Protein AF-A0A7C9BIM6-F1 (afdb_monomer)

Foldseek 3Di:
DPKQKDWQDDPDPFKTKIKIFPDWDADPVVRKIWTWIKIAIWGWDWDKAFDADPVRDTDPDIDIDIGDIDTDPPPHNVSIDTDGDILPQPFWAALVRDTDDPPPPRTDGSSVSLVVVVVDDVSVSVVVVVVVCSVVCVVPPPVVD

Solvent-accessible surface area (backbone atoms only — not comparable to full-atom values): 8665 Å² total; per-residue (Å²): 123,82,63,49,75,45,78,50,91,64,91,49,92,45,48,47,41,33,42,35,35,63,47,73,48,73,41,78,91,76,66,33,51,43,44,47,34,31,39,40,33,28,31,37,54,76,45,80,44,72,38,65,40,99,86,71,44,81,40,97,50,68,50,71,50,68,54,69,82,40,70,39,44,90,82,30,89,81,14,52,48,80,42,93,45,67,59,81,44,88,49,36,16,43,97,88,60,49,81,52,66,93,85,51,84,87,45,36,41,42,51,57,52,58,54,72,49,63,90,51,60,68,67,59,53,49,48,52,54,54,52,48,40,61,75,65,50,76,64,77,61,73,84,79,99

Sequence (145 aa):
MQPIRIDIPGENPLRKDVFVCTEFSVSLATRKIVAAMHVEQFHRTATPIQEVLEDGTPGPNGWTEYGAWEPYRRYHPSGQYPVHVTSDTSKLVDATFALVEPGTEGAVPEVLAIWGMLGAPIEQLLRLLMGRMIQRGNLEDLSQL

Radius of gyration: 20.97 Å; Cα contacts (8 Å, |Δi|>4): 227; chains: 1; bounding box: 48×32×68 Å

Mean predicted aligned error: 10.89 Å

Structure (mmCIF, N/CA/C/O backbone):
data_AF-A0A7C9BIM6-F1
#
_entry.id   AF-A0A7C9BIM6-F1
#
loop_
_atom_site.group_PDB
_atom_site.id
_atom_site.type_symbol
_atom_site.label_atom_id
_atom_site.label_alt_id
_atom_site.label_comp_id
_atom_site.label_asym_id
_atom_site.label_entity_id
_atom_site.label_seq_id
_atom_site.pdbx_PDB_ins_code
_atom_site.Cartn_x
_atom_site.Cartn_y
_atom_site.Cartn_z
_atom_site.occupancy
_atom_site.B_iso_or_equiv
_atom_site.auth_seq_id
_atom_site.auth_comp_id
_atom_site.auth_asym_id
_atom_site.auth_atom_id
_atom_site.pdbx_PDB_model_num
ATOM 1 N N . MET A 1 1 ? -17.073 -1.565 -6.044 1.00 60.72 1 MET A N 1
ATOM 2 C CA . MET A 1 1 ? -16.152 -0.454 -5.714 1.00 60.72 1 MET A CA 1
ATOM 3 C C . MET A 1 1 ? -14.921 -0.609 -6.595 1.00 60.72 1 MET A C 1
ATOM 5 O O . MET A 1 1 ? -14.554 -1.749 -6.850 1.00 60.72 1 MET A O 1
ATOM 9 N N . GLN A 1 2 ? -14.333 0.467 -7.126 1.00 76.12 2 GLN A N 1
ATOM 10 C CA . GLN A 1 2 ? -13.045 0.331 -7.821 1.00 76.12 2 GLN A CA 1
ATOM 11 C C . GLN A 1 2 ? -11.943 0.021 -6.792 1.00 76.12 2 GLN A C 1
ATOM 13 O O . GLN A 1 2 ? -11.992 0.588 -5.698 1.00 76.12 2 GLN A O 1
ATOM 18 N N . PRO A 1 3 ? -10.976 -0.864 -7.099 1.00 83.19 3 PRO A N 1
ATOM 19 C CA . PRO A 1 3 ? -9.878 -1.150 -6.184 1.00 83.19 3 PRO A CA 1
ATOM 20 C C . PRO A 1 3 ? -9.053 0.103 -5.881 1.00 83.19 3 PRO A C 1
ATOM 22 O O . PRO A 1 3 ? -8.705 0.860 -6.789 1.00 83.19 3 PRO A O 1
ATOM 25 N N . ILE A 1 4 ? -8.693 0.293 -4.613 1.00 85.06 4 ILE A N 1
ATOM 26 C CA . ILE A 1 4 ? -7.791 1.368 -4.189 1.00 85.06 4 ILE A CA 1
ATOM 27 C C . ILE A 1 4 ? -6.363 0.875 -4.363 1.00 85.06 4 ILE A C 1
ATOM 29 O O . ILE A 1 4 ? -6.025 -0.227 -3.938 1.00 85.06 4 ILE A O 1
ATOM 33 N N . ARG A 1 5 ? -5.522 1.690 -4.999 1.00 88.88 5 ARG A N 1
ATOM 34 C CA . ARG A 1 5 ? -4.154 1.323 -5.373 1.00 88.88 5 ARG A CA 1
ATOM 35 C C . ARG A 1 5 ? -3.176 2.387 -4.893 1.00 88.88 5 ARG A C 1
ATOM 37 O O . ARG A 1 5 ? -3.457 3.581 -5.048 1.00 88.88 5 ARG A O 1
ATOM 44 N N . ILE A 1 6 ? -2.057 1.954 -4.317 1.00 84.56 6 ILE A N 1
ATOM 45 C CA . ILE A 1 6 ? -0.947 2.817 -3.893 1.00 84.56 6 ILE A CA 1
ATOM 46 C C . ILE A 1 6 ? 0.367 2.191 -4.338 1.00 84.56 6 ILE A C 1
ATOM 48 O O . ILE A 1 6 ? 0.637 1.029 -4.044 1.00 84.56 6 ILE A O 1
ATOM 52 N N . ASP A 1 7 ? 1.180 2.980 -5.031 1.00 85.25 7 ASP A N 1
ATOM 53 C CA . ASP A 1 7 ? 2.536 2.584 -5.391 1.00 85.25 7 ASP A CA 1
ATOM 54 C C . ASP A 1 7 ? 3.408 2.537 -4.132 1.00 85.25 7 ASP A C 1
ATOM 56 O O . ASP A 1 7 ? 3.443 3.490 -3.350 1.00 85.25 7 ASP A O 1
ATOM 60 N N . ILE A 1 8 ? 4.111 1.425 -3.939 1.00 81.75 8 ILE A N 1
ATOM 61 C CA . ILE A 1 8 ? 5.095 1.284 -2.873 1.00 81.75 8 ILE A CA 1
ATOM 62 C C . ILE A 1 8 ? 6.405 1.875 -3.413 1.00 81.75 8 ILE A C 1
ATOM 64 O O . ILE A 1 8 ? 6.915 1.384 -4.425 1.00 81.75 8 ILE A O 1
ATOM 68 N N . PRO A 1 9 ? 6.943 2.943 -2.797 1.00 72.88 9 PRO A N 1
ATOM 69 C CA . PRO A 1 9 ? 8.197 3.531 -3.235 1.00 72.88 9 PRO A CA 1
ATOM 70 C C . PRO A 1 9 ? 9.315 2.495 -3.093 1.00 72.88 9 PRO A C 1
ATOM 72 O O . PRO A 1 9 ? 9.518 1.929 -2.021 1.00 72.88 9 PRO A O 1
ATOM 75 N N . GLY A 1 10 ? 10.020 2.241 -4.191 1.00 72.44 10 GLY A N 1
ATOM 76 C CA . GLY A 1 10 ? 11.171 1.349 -4.247 1.00 72.44 10 GLY A CA 1
ATOM 77 C C . GLY A 1 10 ? 12.354 2.046 -4.909 1.00 72.44 10 GLY A C 1
ATOM 78 O O . GLY A 1 10 ? 12.175 2.914 -5.761 1.00 72.44 10 GLY A O 1
ATOM 79 N N . GLU A 1 11 ? 13.566 1.660 -4.520 1.00 75.62 11 GLU A N 1
ATOM 80 C CA . GLU A 1 11 ? 14.805 2.248 -5.052 1.00 75.62 11 GLU A CA 1
ATOM 81 C C . GLU A 1 11 ? 15.175 1.698 -6.437 1.00 75.62 11 GLU A C 1
ATOM 83 O O . GLU A 1 11 ? 15.919 2.326 -7.187 1.00 75.62 11 GLU A O 1
ATOM 88 N N . ASN A 1 12 ? 14.655 0.520 -6.798 1.00 83.62 12 ASN A N 1
ATOM 89 C CA . ASN A 1 12 ? 14.983 -0.139 -8.054 1.00 83.62 12 ASN A CA 1
ATOM 90 C C . ASN A 1 12 ? 14.068 0.356 -9.192 1.00 83.62 12 ASN A C 1
ATOM 92 O O . ASN A 1 12 ? 12.890 0.000 -9.211 1.00 83.62 12 ASN A O 1
ATOM 96 N N . PRO A 1 13 ? 14.588 1.074 -10.207 1.00 84.50 13 PRO A N 1
ATOM 97 C CA . PRO A 1 13 ? 13.777 1.590 -11.310 1.00 84.50 13 PRO A CA 1
ATOM 98 C C . PRO A 1 13 ? 13.218 0.495 -12.232 1.00 84.50 13 PRO A C 1
ATOM 100 O O . PRO A 1 13 ? 12.403 0.802 -13.104 1.00 84.50 13 PRO A O 1
ATOM 103 N N . LEU A 1 14 ? 13.648 -0.760 -12.078 1.00 88.31 14 LEU A N 1
ATOM 104 C CA . LEU A 1 14 ? 13.187 -1.923 -12.843 1.00 88.31 14 LEU A CA 1
ATOM 105 C C . LEU A 1 14 ? 12.105 -2.726 -12.126 1.00 88.31 14 LEU A C 1
ATOM 107 O O . LEU A 1 14 ? 11.563 -3.652 -12.726 1.00 88.31 14 LEU A O 1
ATOM 111 N N . ARG A 1 15 ? 11.800 -2.403 -10.866 1.00 86.88 15 ARG A N 1
ATOM 112 C CA . ARG A 1 15 ? 10.799 -3.100 -10.059 1.00 86.88 15 ARG A CA 1
ATOM 113 C C . ARG A 1 15 ? 9.793 -2.104 -9.509 1.00 86.88 15 ARG A C 1
ATOM 115 O O . ARG A 1 15 ? 10.153 -1.016 -9.076 1.00 86.88 15 ARG A O 1
ATOM 122 N N . LYS A 1 16 ? 8.527 -2.494 -9.512 1.00 87.94 16 LYS A N 1
ATOM 123 C CA . LYS A 1 16 ? 7.441 -1.710 -8.939 1.00 87.94 16 LYS A CA 1
ATOM 124 C C . LYS A 1 16 ? 6.507 -2.641 -8.193 1.00 87.94 16 LYS A C 1
ATOM 126 O O . LYS A 1 16 ? 5.984 -3.579 -8.783 1.00 87.94 16 LYS A O 1
ATOM 131 N N . ASP A 1 17 ? 6.248 -2.326 -6.934 1.00 86.81 17 ASP A N 1
ATOM 132 C CA . ASP A 1 17 ? 5.274 -3.041 -6.123 1.00 86.81 17 ASP A CA 1
ATOM 133 C C . ASP A 1 17 ? 4.078 -2.102 -5.878 1.00 86.81 17 ASP A C 1
ATOM 135 O O . ASP A 1 17 ? 4.242 -0.908 -5.617 1.00 86.81 17 ASP A O 1
ATOM 139 N N . VAL A 1 18 ? 2.857 -2.614 -6.025 1.00 87.06 18 VAL A N 1
ATOM 140 C CA . VAL A 1 18 ? 1.613 -1.847 -5.879 1.00 87.06 18 VAL A CA 1
ATOM 141 C C . VAL A 1 18 ? 0.750 -2.509 -4.826 1.00 87.06 18 VAL A C 1
ATOM 143 O O . VAL A 1 18 ? 0.363 -3.664 -4.977 1.00 87.06 18 VAL A O 1
ATOM 146 N N . PHE A 1 19 ? 0.403 -1.764 -3.782 1.00 85.31 19 PHE A N 1
ATOM 147 C CA . PHE A 1 19 ? -0.523 -2.224 -2.761 1.00 85.31 19 PHE A CA 1
ATOM 148 C C . PHE A 1 19 ? -1.960 -1.988 -3.216 1.00 85.31 19 PHE A C 1
ATOM 150 O O . PHE A 1 19 ? -2.311 -0.875 -3.620 1.00 85.31 19 PHE A O 1
ATOM 157 N N . VAL A 1 20 ? -2.791 -3.028 -3.167 1.00 85.69 20 VAL A N 1
ATOM 158 C CA . VAL A 1 20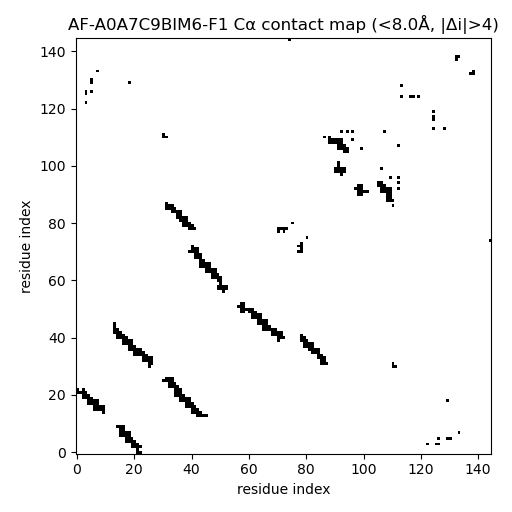 ? -4.150 -3.018 -3.709 1.00 85.69 20 VAL A CA 1
ATOM 159 C C . VAL A 1 20 ? -5.142 -3.444 -2.635 1.00 85.69 20 VAL A C 1
ATOM 161 O O . VAL A 1 20 ? -4.995 -4.504 -2.037 1.00 85.69 20 VAL A O 1
ATOM 164 N N . CYS A 1 21 ? -6.171 -2.624 -2.424 1.00 84.50 21 CYS A N 1
ATOM 165 C CA . CYS A 1 21 ? -7.348 -2.939 -1.619 1.00 84.50 21 CYS A CA 1
ATOM 166 C C . CYS A 1 21 ? -8.530 -3.172 -2.560 1.00 84.50 21 CYS A C 1
ATOM 168 O O . CYS A 1 21 ? -8.965 -2.241 -3.245 1.00 84.50 21 CYS A O 1
ATOM 170 N N . THR A 1 22 ? -9.068 -4.386 -2.601 1.00 84.62 22 THR A N 1
ATOM 171 C CA . THR A 1 22 ? -10.243 -4.704 -3.433 1.00 84.62 22 THR A CA 1
ATOM 172 C C . THR A 1 22 ? -11.543 -4.476 -2.676 1.00 84.62 22 THR A C 1
ATOM 174 O O . THR A 1 22 ? -12.501 -3.935 -3.230 1.00 84.62 22 THR A O 1
ATOM 177 N N . GLU A 1 23 ? -11.555 -4.830 -1.393 1.00 81.75 23 GLU A N 1
ATOM 178 C CA . GLU A 1 23 ? -12.723 -4.771 -0.519 1.00 81.75 23 GLU A CA 1
ATOM 179 C C . GLU A 1 23 ? -12.311 -4.420 0.911 1.00 81.75 23 GLU A C 1
ATOM 181 O O . GLU A 1 23 ? -11.153 -4.570 1.299 1.00 81.75 23 GLU A O 1
ATOM 186 N N . PHE A 1 24 ? -13.263 -3.963 1.719 1.00 79.06 24 PHE A N 1
ATOM 187 C CA . PHE A 1 24 ? -13.066 -3.810 3.155 1.00 79.0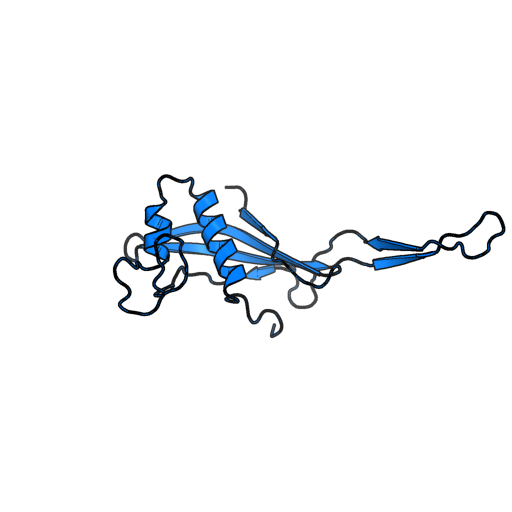6 24 PHE A CA 1
ATOM 188 C C . PHE A 1 24 ? -14.374 -4.069 3.899 1.00 79.06 24 PHE A C 1
ATOM 190 O O . PHE A 1 24 ? -15.468 -3.879 3.369 1.00 79.06 24 PHE A O 1
ATOM 197 N N . SER A 1 25 ? -14.251 -4.465 5.158 1.00 76.31 25 SER A N 1
ATOM 198 C CA . SER A 1 25 ? -15.356 -4.550 6.103 1.00 76.31 25 SER A CA 1
ATOM 199 C C . SER A 1 25 ? -14.992 -3.848 7.404 1.00 76.31 25 SER A C 1
ATOM 201 O O . SER A 1 25 ? -13.820 -3.646 7.731 1.00 76.31 25 SER A O 1
ATOM 203 N N . VAL A 1 26 ? -16.019 -3.447 8.147 1.00 72.81 26 VAL A N 1
ATOM 204 C CA . VAL A 1 26 ? -15.868 -2.841 9.467 1.00 72.81 26 VAL A CA 1
ATOM 205 C C . VAL A 1 26 ? -16.428 -3.800 10.500 1.00 72.81 26 VAL A C 1
ATOM 207 O O . VAL A 1 26 ? -17.622 -4.094 10.510 1.00 72.81 26 VAL A O 1
ATOM 210 N N . SER A 1 27 ? -15.578 -4.238 11.421 1.00 73.75 27 SER A N 1
ATOM 211 C CA . SER A 1 27 ? -16.029 -4.919 12.628 1.00 73.75 27 SER A CA 1
ATOM 212 C C . SER A 1 27 ? -16.370 -3.870 13.680 1.00 73.75 27 SER A C 1
ATOM 214 O O . SER A 1 27 ? -15.474 -3.286 14.290 1.00 73.75 27 SER A O 1
ATOM 216 N N . LEU A 1 28 ? -17.664 -3.630 13.909 1.00 68.38 28 LEU A N 1
ATOM 217 C CA . LEU A 1 28 ? -18.132 -2.709 14.956 1.00 68.38 28 LEU A CA 1
ATOM 218 C C . LEU A 1 28 ? -17.819 -3.228 16.366 1.00 68.38 28 LEU A C 1
ATOM 220 O O . LEU A 1 28 ? -17.553 -2.434 17.264 1.00 68.38 28 LEU A O 1
ATOM 224 N N . ALA A 1 29 ? -17.788 -4.552 16.544 1.00 75.38 29 ALA A N 1
ATOM 225 C CA . ALA A 1 29 ? -17.452 -5.188 17.815 1.00 75.38 29 ALA A CA 1
ATOM 226 C C . ALA A 1 29 ? -16.005 -4.896 18.235 1.00 75.38 29 ALA A C 1
ATOM 228 O O . ALA A 1 29 ? -15.741 -4.586 19.393 1.00 75.38 29 ALA A O 1
ATOM 229 N N . THR A 1 30 ? -15.067 -4.950 17.285 1.00 70.19 30 THR A N 1
ATOM 230 C CA . THR A 1 30 ? -13.645 -4.693 17.557 1.00 70.19 30 THR A CA 1
ATOM 231 C C . THR A 1 30 ? -13.208 -3.283 17.169 1.00 70.19 30 THR A C 1
ATOM 233 O O . THR A 1 30 ? -12.052 -2.938 17.385 1.00 70.19 30 THR A O 1
ATOM 236 N N . ARG A 1 31 ? -14.100 -2.479 16.571 1.00 67.19 31 ARG A N 1
ATOM 237 C CA . ARG A 1 31 ? -13.804 -1.175 15.948 1.00 67.19 31 ARG A CA 1
ATOM 238 C C . ARG A 1 31 ? -12.626 -1.244 14.968 1.00 67.19 31 ARG A C 1
ATOM 240 O O . ARG A 1 31 ? -11.798 -0.342 14.928 1.00 67.19 31 ARG A O 1
ATOM 247 N N . LYS A 1 32 ? -12.531 -2.341 14.208 1.00 69.12 32 LYS A N 1
ATOM 248 C CA . LYS A 1 32 ? -11.425 -2.604 13.270 1.00 69.12 32 LYS A CA 1
ATOM 249 C C . LYS A 1 32 ? -11.900 -2.524 11.831 1.00 69.12 32 LYS A C 1
ATOM 251 O O . LYS A 1 32 ? -13.027 -2.916 11.525 1.00 69.12 32 LYS A O 1
ATOM 256 N N . ILE A 1 33 ? -11.003 -2.081 10.959 1.00 71.88 33 ILE A N 1
ATOM 257 C CA . ILE A 1 33 ? -11.170 -2.214 9.513 1.00 71.88 33 ILE A CA 1
ATOM 258 C C . ILE A 1 33 ? -10.428 -3.471 9.091 1.00 71.88 33 ILE A C 1
ATOM 260 O O . ILE A 1 33 ? -9.261 -3.666 9.433 1.00 71.88 33 ILE A O 1
ATOM 264 N N . VAL A 1 34 ? -11.135 -4.327 8.370 1.00 74.69 34 VAL A N 1
ATOM 265 C CA . VAL A 1 34 ? -10.597 -5.545 7.780 1.00 74.69 34 VAL A CA 1
ATOM 266 C C . VAL A 1 34 ? -10.601 -5.328 6.277 1.00 74.69 34 VAL A C 1
ATOM 268 O O . VAL A 1 34 ? -11.658 -5.375 5.652 1.00 74.69 34 VAL A O 1
ATOM 271 N N . ALA A 1 35 ? -9.434 -5.022 5.717 1.00 75.88 35 ALA A N 1
ATOM 272 C CA . ALA A 1 35 ? -9.271 -4.780 4.290 1.00 75.88 35 ALA A CA 1
ATOM 273 C C . ALA A 1 35 ? -8.777 -6.054 3.591 1.00 75.88 35 ALA A C 1
ATOM 275 O O . ALA A 1 35 ? -7.853 -6.715 4.068 1.00 75.88 35 ALA A O 1
ATOM 276 N N . ALA A 1 36 ? -9.392 -6.397 2.460 1.00 81.62 36 ALA A N 1
ATOM 277 C CA . ALA A 1 36 ? -8.907 -7.429 1.558 1.00 81.62 36 ALA A CA 1
ATOM 278 C C . ALA A 1 36 ? -7.789 -6.824 0.705 1.00 81.62 36 ALA A C 1
ATOM 280 O O . ALA A 1 36 ? -8.044 -6.044 -0.219 1.00 81.62 36 ALA A O 1
ATOM 281 N N . MET A 1 37 ? -6.552 -7.152 1.076 1.00 80.88 37 MET A N 1
ATOM 282 C CA . MET A 1 37 ? -5.349 -6.558 0.510 1.00 80.88 37 MET A CA 1
ATOM 283 C C . MET A 1 37 ? -4.514 -7.599 -0.223 1.00 80.88 37 MET A C 1
ATOM 285 O O . MET A 1 37 ? -4.363 -8.736 0.229 1.00 80.88 37 MET A O 1
ATOM 289 N N . HIS A 1 38 ? -3.892 -7.176 -1.313 1.00 83.12 38 HIS A N 1
ATOM 290 C CA . HIS A 1 38 ? -2.821 -7.912 -1.970 1.00 83.12 38 HIS A CA 1
ATOM 291 C C . HIS A 1 38 ? -1.797 -6.930 -2.527 1.00 83.12 38 HIS A C 1
ATOM 293 O O . HIS A 1 38 ? -2.090 -5.752 -2.738 1.00 83.12 38 HIS A O 1
ATOM 299 N N . VAL A 1 39 ? -0.580 -7.401 -2.760 1.00 84.81 39 VAL A N 1
ATOM 300 C CA . VAL A 1 39 ? 0.416 -6.623 -3.502 1.00 84.81 39 VAL A CA 1
ATOM 301 C C . VAL A 1 39 ? 0.562 -7.223 -4.885 1.00 84.81 39 VAL A C 1
ATOM 303 O O . VAL A 1 39 ? 0.645 -8.439 -5.034 1.00 84.81 39 VAL A O 1
ATOM 306 N N . GLU A 1 40 ? 0.610 -6.356 -5.885 1.00 88.56 40 GLU A N 1
ATOM 307 C CA . GLU A 1 40 ? 0.985 -6.689 -7.252 1.00 88.56 40 GLU A CA 1
ATOM 308 C C . GLU A 1 40 ? 2.432 -6.278 -7.494 1.00 88.56 40 GLU A C 1
ATOM 310 O O . GLU A 1 40 ? 2.790 -5.119 -7.285 1.00 88.56 40 GLU A O 1
ATOM 315 N N . GLN A 1 41 ? 3.258 -7.216 -7.947 1.00 86.31 41 GLN A N 1
ATOM 316 C CA . GLN A 1 41 ? 4.646 -6.938 -8.304 1.00 86.31 41 GLN A CA 1
ATOM 317 C C . GLN A 1 41 ? 4.791 -6.839 -9.812 1.00 86.31 41 GLN A C 1
ATOM 319 O O . GLN A 1 41 ? 4.239 -7.646 -10.561 1.00 86.31 41 GLN A O 1
ATOM 324 N N . PHE A 1 42 ? 5.581 -5.872 -10.249 1.00 88.81 42 PHE A N 1
ATOM 325 C CA . PHE A 1 42 ? 5.866 -5.604 -11.645 1.00 88.81 42 PHE A CA 1
ATOM 326 C C . PHE A 1 42 ? 7.367 -5.470 -11.863 1.00 88.81 42 PHE A C 1
ATOM 328 O O . PHE A 1 42 ? 8.106 -4.992 -10.998 1.00 88.81 42 PHE A O 1
ATOM 335 N N . HIS A 1 43 ? 7.806 -5.853 -13.054 1.00 90.38 43 HIS A N 1
ATOM 336 C CA . HIS A 1 43 ? 9.141 -5.572 -13.550 1.00 90.38 43 HIS A CA 1
ATOM 337 C C . HIS A 1 43 ? 9.071 -4.925 -14.930 1.00 90.38 43 HIS A C 1
ATOM 339 O O . HIS A 1 43 ? 8.048 -4.994 -15.607 1.00 90.38 43 HIS A O 1
ATOM 345 N N . ARG A 1 44 ? 10.165 -4.299 -15.351 1.00 92.69 44 ARG A N 1
ATOM 346 C CA . ARG A 1 44 ? 10.341 -3.826 -16.725 1.00 92.69 44 ARG A CA 1
ATOM 347 C C . ARG A 1 44 ? 11.784 -3.995 -17.164 1.00 92.69 44 ARG A C 1
ATOM 349 O O . ARG A 1 44 ? 12.685 -4.106 -16.334 1.00 92.69 44 ARG A O 1
ATOM 356 N N . THR A 1 45 ? 12.001 -4.018 -18.469 1.00 93.38 45 THR A N 1
ATOM 357 C CA . THR A 1 45 ? 13.345 -4.041 -19.049 1.00 93.38 45 THR A CA 1
ATOM 358 C C . THR A 1 45 ? 13.961 -2.643 -19.054 1.00 93.38 45 THR A C 1
ATOM 360 O O . THR A 1 45 ? 13.252 -1.636 -19.015 1.00 93.38 45 THR A O 1
ATOM 363 N N . ALA A 1 46 ? 15.291 -2.594 -19.102 1.00 94.19 46 ALA A N 1
ATOM 364 C CA . ALA A 1 46 ? 16.060 -1.388 -19.369 1.00 94.19 46 ALA A CA 1
ATOM 365 C C . ALA A 1 46 ? 17.062 -1.683 -20.477 1.00 94.19 46 ALA A C 1
ATOM 367 O O . ALA A 1 46 ? 17.930 -2.543 -20.319 1.00 94.19 46 ALA A O 1
ATOM 368 N N . THR A 1 47 ? 16.931 -0.959 -21.580 1.00 93.19 47 THR A N 1
ATOM 369 C CA . THR A 1 47 ? 17.795 -1.085 -22.747 1.00 93.19 47 THR A CA 1
ATOM 370 C C . THR A 1 47 ? 18.632 0.186 -22.857 1.00 93.19 47 THR A C 1
ATOM 372 O O . THR A 1 47 ? 18.067 1.259 -23.077 1.00 93.19 47 THR A O 1
ATOM 375 N N . PRO A 1 48 ? 19.961 0.112 -22.674 1.00 91.62 48 PRO A N 1
ATOM 376 C CA . PRO A 1 48 ? 20.826 1.251 -22.930 1.00 91.62 48 PRO A CA 1
ATOM 377 C C . PRO A 1 48 ? 20.901 1.494 -24.439 1.00 91.62 48 PRO A C 1
ATOM 379 O O . PRO A 1 48 ? 21.216 0.585 -25.208 1.00 91.62 48 PRO A O 1
ATOM 382 N N . ILE A 1 49 ? 20.609 2.720 -24.854 1.00 91.94 49 ILE A N 1
ATOM 383 C CA . ILE A 1 49 ? 20.689 3.168 -26.240 1.00 91.94 49 ILE A CA 1
ATOM 384 C C . ILE A 1 49 ? 21.806 4.196 -26.330 1.00 91.94 49 ILE A C 1
ATOM 386 O O . ILE A 1 49 ? 21.810 5.195 -25.607 1.00 91.94 49 ILE A O 1
ATOM 390 N N . GLN A 1 50 ? 22.755 3.927 -27.223 1.00 92.38 50 GLN A N 1
ATOM 391 C CA . GLN A 1 50 ? 23.810 4.863 -27.575 1.00 92.38 50 GLN A CA 1
ATOM 392 C C . GLN A 1 50 ? 23.356 5.673 -28.788 1.00 92.38 50 GLN A C 1
ATOM 394 O O . GLN A 1 50 ? 22.902 5.094 -29.777 1.00 92.38 50 GLN A O 1
ATOM 399 N N . GLU A 1 51 ? 23.491 6.996 -28.721 1.00 90.50 51 GLU A N 1
ATOM 400 C CA . GLU A 1 51 ? 23.340 7.844 -29.899 1.00 90.50 51 GLU A CA 1
ATOM 401 C C . GLU A 1 51 ? 24.343 7.402 -30.970 1.00 90.50 51 GLU A C 1
ATOM 403 O O . GLU A 1 51 ? 25.502 7.111 -30.670 1.00 90.50 51 GLU A O 1
ATOM 408 N N . VAL A 1 52 ? 23.905 7.357 -32.223 1.00 89.88 52 VAL A N 1
ATOM 409 C CA . VAL A 1 52 ? 24.777 7.093 -33.367 1.00 89.88 52 VAL A CA 1
ATOM 410 C C . VAL A 1 52 ? 24.726 8.327 -34.256 1.00 89.88 52 VAL A C 1
ATOM 412 O O . VAL A 1 52 ? 23.641 8.756 -34.650 1.00 89.88 52 VAL A O 1
ATOM 415 N N . LEU A 1 53 ? 25.889 8.921 -34.520 1.00 87.81 53 LEU A N 1
ATOM 416 C CA . LEU A 1 53 ? 26.028 10.084 -35.396 1.00 87.81 53 LEU A CA 1
ATOM 417 C C . LEU A 1 53 ? 25.797 9.682 -36.864 1.00 87.81 53 LEU A C 1
ATOM 419 O O . LEU A 1 53 ? 25.805 8.499 -37.207 1.00 87.81 53 LEU A O 1
ATOM 423 N N . GLU A 1 54 ? 25.615 10.661 -37.755 1.00 88.62 54 GLU A N 1
ATOM 424 C CA . GLU A 1 54 ? 25.372 10.412 -39.191 1.00 88.62 54 GLU A CA 1
ATOM 425 C C . GLU A 1 54 ? 26.486 9.595 -39.873 1.00 88.62 54 GLU A C 1
ATOM 427 O O . GLU A 1 54 ? 26.241 8.926 -40.876 1.00 88.62 54 GLU A O 1
ATOM 432 N N . ASP A 1 55 ? 27.699 9.615 -39.318 1.00 89.31 55 ASP A N 1
ATOM 433 C CA . ASP A 1 55 ? 28.860 8.861 -39.797 1.00 89.31 55 ASP A CA 1
ATOM 434 C C . ASP A 1 55 ? 28.952 7.426 -39.234 1.00 89.31 55 ASP A C 1
ATOM 436 O O . ASP A 1 55 ? 29.900 6.698 -39.536 1.00 89.31 55 ASP A O 1
ATOM 440 N N . GLY A 1 56 ? 27.972 7.000 -38.431 1.00 85.31 56 GLY A N 1
ATOM 441 C CA . GLY A 1 56 ? 27.928 5.679 -37.806 1.00 85.31 56 GLY A CA 1
ATOM 442 C C . GLY A 1 56 ? 28.778 5.546 -36.539 1.00 85.31 56 GLY A C 1
ATOM 443 O O . GLY A 1 56 ? 28.865 4.447 -35.986 1.00 85.31 56 GLY A O 1
ATOM 444 N N . THR A 1 57 ? 29.405 6.624 -36.060 1.00 89.62 57 THR A N 1
ATOM 445 C CA . THR A 1 57 ? 30.186 6.600 -34.817 1.00 89.62 57 THR A CA 1
ATOM 446 C C . THR A 1 57 ? 29.303 6.817 -33.579 1.00 89.62 57 THR A C 1
ATOM 448 O O . THR A 1 57 ? 28.236 7.432 -33.675 1.00 89.62 57 THR A O 1
ATOM 451 N N . PRO A 1 58 ? 29.707 6.310 -32.395 1.00 86.62 58 PRO A N 1
ATOM 452 C CA . PRO A 1 58 ? 28.993 6.580 -31.151 1.00 86.62 58 PRO A CA 1
ATOM 453 C C . PRO A 1 58 ? 28.994 8.078 -30.820 1.00 86.62 58 PRO A C 1
ATOM 455 O O . PRO A 1 58 ? 30.051 8.682 -30.632 1.00 86.62 58 PRO A O 1
ATOM 458 N N . GLY A 1 59 ? 27.802 8.664 -30.723 1.00 87.00 59 GLY A N 1
ATOM 459 C CA . GLY A 1 59 ? 27.591 10.032 -30.263 1.00 87.00 59 GLY A CA 1
ATOM 460 C C . GLY A 1 59 ? 27.849 10.180 -28.761 1.00 87.00 59 GLY A C 1
ATOM 461 O O . GLY A 1 59 ? 27.938 9.185 -28.039 1.00 87.00 59 GLY A O 1
ATOM 462 N N . PRO A 1 60 ? 27.982 11.416 -28.258 1.00 87.25 60 PRO A N 1
ATOM 463 C CA . PRO A 1 60 ? 28.291 11.671 -26.853 1.00 87.25 60 PRO A CA 1
ATOM 464 C C . PRO A 1 60 ? 27.114 11.385 -25.911 1.00 87.25 60 PRO A C 1
ATOM 466 O O . PRO A 1 60 ? 27.327 11.263 -24.705 1.00 87.25 60 PRO A O 1
ATOM 469 N N . ASN A 1 61 ? 25.886 11.283 -26.431 1.00 89.56 61 ASN A N 1
ATOM 470 C CA . ASN A 1 61 ? 24.703 11.062 -25.613 1.00 89.56 61 ASN A CA 1
ATOM 471 C C . ASN A 1 61 ? 24.293 9.585 -25.596 1.00 89.56 61 ASN A C 1
ATOM 473 O O . ASN A 1 61 ? 24.417 8.853 -26.576 1.00 89.56 61 ASN A O 1
ATOM 477 N N . GLY A 1 62 ? 23.744 9.156 -24.467 1.00 86.62 62 GLY A N 1
ATOM 478 C CA . GLY A 1 62 ? 23.080 7.869 -24.326 1.00 86.62 62 GLY A CA 1
ATOM 479 C C . GLY A 1 62 ? 21.903 8.005 -23.375 1.00 86.62 62 GLY A C 1
ATOM 480 O O . GLY A 1 62 ? 21.890 8.878 -22.504 1.00 86.62 62 GLY A O 1
ATOM 481 N N . TRP A 1 63 ? 20.897 7.159 -23.547 1.00 91.56 63 TRP A N 1
ATOM 482 C CA . TRP A 1 63 ? 19.747 7.104 -22.652 1.00 91.56 63 TRP A CA 1
ATOM 483 C C . TRP A 1 63 ? 19.324 5.662 -22.413 1.00 91.56 63 TRP A C 1
ATOM 485 O O . TRP A 1 63 ? 19.621 4.762 -23.194 1.00 91.56 63 TRP A O 1
ATOM 495 N N . THR A 1 64 ? 18.615 5.439 -21.313 1.00 93.06 64 THR A N 1
ATOM 496 C CA . THR A 1 64 ? 18.010 4.141 -21.020 1.00 93.06 64 THR A CA 1
ATOM 497 C C . THR A 1 64 ? 16.550 4.185 -21.425 1.00 93.06 64 THR A C 1
ATOM 499 O O . THR A 1 64 ? 15.769 4.949 -20.855 1.00 93.06 64 THR A O 1
ATOM 502 N N . GLU A 1 65 ? 16.169 3.352 -22.385 1.00 93.31 65 GLU A N 1
ATOM 503 C CA . GLU A 1 65 ? 14.766 3.110 -22.688 1.00 93.31 65 GLU A CA 1
ATOM 504 C C . GLU A 1 65 ? 14.227 2.026 -21.752 1.00 93.31 65 GLU A C 1
ATOM 506 O O . GLU A 1 65 ? 14.806 0.945 -21.619 1.00 93.31 65 GLU A O 1
ATOM 511 N N . TYR A 1 66 ? 13.123 2.328 -21.072 1.00 92.81 66 TYR A N 1
ATOM 512 C CA . TYR A 1 66 ? 12.456 1.381 -20.189 1.00 92.81 66 TYR A CA 1
ATOM 513 C C . TYR A 1 66 ? 11.261 0.754 -20.901 1.00 92.81 66 TYR A C 1
ATOM 515 O O . TYR A 1 66 ? 10.404 1.472 -21.416 1.00 92.81 66 TYR A O 1
ATOM 523 N N . GLY A 1 67 ? 11.180 -0.576 -20.877 1.00 91.56 67 GLY A N 1
ATOM 524 C CA . GLY A 1 67 ? 10.045 -1.313 -21.428 1.00 91.56 67 GLY A CA 1
ATOM 525 C C . GLY A 1 67 ? 8.749 -1.124 -20.630 1.00 91.56 67 GLY A C 1
ATOM 526 O O . GLY A 1 67 ? 8.704 -0.442 -19.599 1.00 91.56 67 GLY A O 1
ATOM 527 N N . ALA A 1 68 ? 7.680 -1.769 -21.100 1.00 93.62 68 ALA A N 1
ATOM 528 C CA . ALA A 1 68 ? 6.404 -1.806 -20.392 1.00 93.62 68 ALA A CA 1
ATOM 529 C C . ALA A 1 68 ? 6.528 -2.527 -19.036 1.00 93.62 68 ALA A C 1
ATOM 531 O O . ALA A 1 68 ? 7.380 -3.397 -18.851 1.00 93.62 68 ALA A O 1
ATOM 532 N N . TRP A 1 69 ? 5.659 -2.166 -18.089 1.00 91.25 69 TRP A N 1
ATOM 533 C CA . TRP A 1 69 ? 5.533 -2.895 -16.829 1.00 91.25 69 TRP A CA 1
ATOM 534 C C . TRP A 1 69 ? 4.808 -4.220 -17.053 1.00 91.25 69 TRP A C 1
ATOM 536 O O . TRP A 1 69 ? 3.672 -4.244 -17.525 1.00 91.25 69 TRP A O 1
ATOM 546 N N . GLU A 1 70 ? 5.445 -5.309 -16.646 1.00 89.62 70 GLU A N 1
ATOM 547 C CA . GLU A 1 70 ? 4.927 -6.668 -16.749 1.00 89.62 70 GLU A CA 1
ATOM 548 C C . GLU A 1 70 ? 4.803 -7.295 -15.355 1.00 89.62 70 GLU A C 1
ATOM 550 O O . GLU A 1 70 ? 5.638 -7.019 -14.487 1.00 89.62 70 GLU A O 1
ATOM 555 N N . PRO A 1 71 ? 3.779 -8.133 -15.093 1.00 86.00 71 PRO A N 1
ATOM 556 C CA . PRO A 1 71 ? 3.646 -8.816 -13.811 1.00 86.00 71 PRO A CA 1
ATOM 557 C C . PRO A 1 71 ? 4.883 -9.658 -13.494 1.00 86.00 71 PRO A C 1
ATOM 559 O O . PRO A 1 71 ? 5.287 -10.520 -14.274 1.00 86.00 71 PRO A O 1
ATOM 562 N N . TYR A 1 72 ? 5.450 -9.460 -12.312 1.00 81.12 72 TYR A N 1
ATOM 563 C CA . TYR A 1 72 ? 6.618 -10.192 -11.853 1.00 81.12 72 TYR A CA 1
ATOM 564 C C . TYR A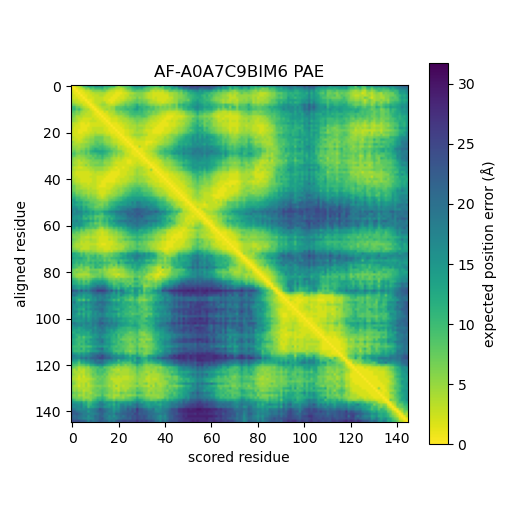 1 72 ? 6.194 -11.522 -11.225 1.00 81.12 72 TYR A C 1
ATOM 566 O O . TYR A 1 72 ? 5.829 -11.609 -10.056 1.00 81.12 72 TYR A O 1
ATOM 574 N N . ARG A 1 73 ? 6.218 -12.583 -12.037 1.00 77.31 73 ARG A N 1
ATOM 575 C CA . ARG A 1 73 ? 5.674 -13.910 -11.685 1.00 77.31 73 ARG A CA 1
ATOM 576 C C . ARG A 1 73 ? 6.686 -14.874 -11.063 1.00 77.31 73 ARG A C 1
ATOM 578 O O . ARG A 1 73 ? 6.390 -16.056 -10.926 1.00 77.31 73 ARG A O 1
ATOM 585 N N . ARG A 1 74 ? 7.885 -14.397 -10.706 1.00 69.62 74 ARG A N 1
ATOM 586 C CA . ARG A 1 74 ? 8.967 -15.254 -10.190 1.00 69.62 74 ARG A CA 1
ATOM 587 C C . ARG A 1 74 ? 8.566 -16.003 -8.915 1.00 69.62 74 ARG A C 1
ATOM 589 O O . ARG A 1 74 ? 8.940 -17.160 -8.771 1.00 69.62 74 ARG A O 1
ATOM 596 N N . TYR A 1 75 ? 7.813 -15.346 -8.034 1.00 60.84 75 TYR A N 1
ATOM 597 C CA . TYR A 1 75 ? 7.436 -15.877 -6.718 1.00 60.84 75 TYR A CA 1
ATOM 598 C C . TYR A 1 75 ? 5.964 -16.305 -6.634 1.00 60.84 75 TYR A C 1
ATOM 600 O O . TYR A 1 75 ? 5.622 -17.181 -5.847 1.00 60.84 75 TYR A O 1
ATOM 608 N N . HIS A 1 76 ? 5.087 -15.743 -7.476 1.00 62.81 76 HIS A N 1
ATOM 609 C CA . HIS A 1 76 ? 3.677 -16.127 -7.531 1.00 62.81 76 HIS A CA 1
ATOM 610 C C . HIS A 1 76 ? 3.147 -16.148 -8.978 1.00 62.81 76 HIS A C 1
ATOM 612 O O . HIS A 1 76 ? 3.341 -15.162 -9.696 1.00 62.81 76 HIS A O 1
ATOM 618 N N . PRO A 1 77 ? 2.423 -17.199 -9.424 1.00 68.88 77 PRO A N 1
ATOM 619 C CA . PRO A 1 77 ? 1.959 -17.326 -10.812 1.00 68.88 77 PRO A CA 1
ATOM 620 C C . PRO A 1 77 ? 1.083 -16.167 -11.307 1.00 68.88 77 PRO A C 1
ATOM 622 O O . PRO A 1 77 ? 1.124 -15.821 -12.487 1.00 68.88 77 PRO A O 1
ATOM 625 N N . SER A 1 78 ? 0.306 -15.550 -10.412 1.00 68.56 78 SER A N 1
ATOM 626 C CA . SER A 1 78 ? -0.517 -14.374 -10.732 1.00 68.56 78 SER A CA 1
ATOM 627 C C . SER A 1 78 ? 0.216 -13.035 -10.567 1.00 68.56 78 SER A C 1
ATOM 629 O O . SER A 1 78 ? -0.342 -12.004 -10.930 1.00 68.56 78 SER A O 1
ATOM 631 N N . GLY A 1 79 ? 1.434 -13.019 -10.009 1.00 67.19 79 GLY A N 1
ATOM 632 C CA . GLY A 1 79 ? 2.134 -11.787 -9.609 1.00 67.19 79 GLY A CA 1
ATOM 633 C C . GLY A 1 79 ? 1.482 -11.049 -8.431 1.00 67.19 79 GLY A C 1
ATOM 634 O O . GLY A 1 79 ? 1.865 -9.920 -8.131 1.00 67.19 79 GLY A O 1
ATOM 635 N N . GLN A 1 80 ? 0.491 -11.675 -7.787 1.00 77.62 80 GLN A N 1
ATOM 636 C CA . GLN A 1 80 ? -0.232 -11.160 -6.629 1.00 77.62 80 GLN A CA 1
ATOM 637 C C . GLN A 1 80 ? 0.014 -12.050 -5.424 1.00 77.62 80 GLN A C 1
ATOM 639 O O . GLN A 1 80 ? -0.122 -13.263 -5.548 1.00 77.62 80 GLN A O 1
ATOM 644 N N . TYR A 1 81 ? 0.270 -11.473 -4.258 1.00 77.38 81 TYR A N 1
ATOM 645 C CA . TYR A 1 81 ? 0.225 -12.226 -3.007 1.00 77.38 81 TYR A CA 1
ATOM 646 C C . TYR A 1 81 ? -0.698 -11.537 -2.000 1.00 77.38 81 TYR A C 1
ATOM 648 O O . TYR A 1 81 ? -0.702 -10.302 -1.908 1.00 77.38 81 TYR A O 1
ATOM 656 N N . PRO A 1 82 ? -1.518 -12.316 -1.272 1.00 74.38 82 PRO A N 1
ATOM 657 C CA . PRO A 1 82 ? -2.419 -11.768 -0.275 1.00 74.38 82 PRO A CA 1
ATOM 658 C C . PRO A 1 82 ? -1.613 -11.177 0.879 1.00 74.38 82 PRO A C 1
ATOM 660 O O . PRO A 1 82 ? -0.622 -11.752 1.325 1.00 74.38 82 PRO A O 1
ATOM 663 N N . VAL A 1 83 ? -2.073 -10.040 1.389 1.00 70.56 83 VAL A N 1
ATOM 664 C CA . VAL A 1 83 ? -1.536 -9.436 2.605 1.00 70.56 83 VAL A CA 1
ATOM 665 C C . VAL A 1 83 ? -2.660 -9.404 3.621 1.00 70.56 83 VAL A C 1
ATOM 667 O O . VAL A 1 83 ? -3.674 -8.731 3.438 1.00 70.56 83 VAL A O 1
ATOM 670 N N . HIS A 1 84 ? -2.500 -10.150 4.709 1.00 63.53 84 HIS A N 1
ATOM 671 C CA . HIS A 1 84 ? -3.449 -10.071 5.807 1.00 63.53 84 HIS A CA 1
ATOM 672 C C . HIS A 1 84 ? -3.211 -8.780 6.577 1.00 63.53 84 HIS A C 1
ATOM 674 O O . HIS A 1 84 ? -2.256 -8.653 7.337 1.00 63.53 84 HIS A O 1
ATOM 680 N N . VAL A 1 85 ? -4.106 -7.819 6.367 1.00 57.84 85 VAL A N 1
ATOM 681 C CA . VAL A 1 85 ? -4.111 -6.558 7.098 1.00 57.84 85 VAL A CA 1
ATOM 682 C C . VAL A 1 85 ? -5.324 -6.535 8.003 1.00 57.84 85 VAL A C 1
ATOM 684 O O . VAL A 1 85 ? -6.438 -6.202 7.598 1.00 57.84 85 VAL A O 1
ATOM 687 N N . THR A 1 86 ? -5.106 -6.873 9.263 1.00 55.06 86 THR A N 1
ATOM 688 C CA . THR A 1 86 ? -5.982 -6.389 10.319 1.00 55.06 86 THR A CA 1
ATOM 689 C C . THR A 1 86 ? -5.439 -5.042 10.766 1.00 55.06 86 THR A C 1
ATOM 691 O O . THR A 1 86 ? -4.228 -4.850 10.873 1.00 55.06 86 THR A O 1
ATOM 694 N N . SER A 1 87 ? -6.319 -4.087 11.062 1.00 56.19 87 SER A N 1
ATOM 695 C CA . SER A 1 87 ? -5.921 -2.851 11.738 1.00 56.19 87 SER A CA 1
ATOM 696 C C . SER A 1 87 ? -5.511 -3.124 13.201 1.00 56.19 87 SER A C 1
ATOM 698 O O . SER A 1 87 ? -5.908 -2.391 14.100 1.00 56.19 87 SER A O 1
ATOM 700 N N . ASP A 1 88 ? -4.807 -4.224 13.494 1.00 54.19 88 ASP A N 1
ATOM 701 C CA . ASP A 1 88 ? -4.324 -4.569 14.833 1.00 54.19 88 ASP A CA 1
ATOM 702 C C . ASP A 1 88 ? -3.117 -3.701 15.183 1.00 54.19 88 ASP A C 1
ATOM 704 O O . ASP A 1 88 ? -1.973 -4.132 15.289 1.00 54.19 88 ASP A O 1
ATOM 708 N N . THR A 1 89 ? -3.383 -2.409 15.307 1.00 53.31 89 THR A N 1
ATOM 709 C CA . THR A 1 89 ? -2.418 -1.415 15.728 1.00 53.31 89 THR A CA 1
ATOM 710 C C . THR A 1 89 ? -2.831 -0.934 17.105 1.00 53.31 89 THR A C 1
ATOM 712 O O . THR A 1 89 ? -3.419 0.126 17.289 1.00 53.31 89 THR A O 1
ATOM 715 N N . SER A 1 90 ? -2.451 -1.721 18.115 1.00 57.69 90 SER A N 1
ATOM 716 C CA . SER A 1 90 ? -2.399 -1.290 19.520 1.00 57.69 90 SER A CA 1
ATOM 717 C C . SER A 1 90 ? -1.401 -0.140 19.761 1.00 57.69 90 SER A C 1
ATOM 719 O O . SER A 1 90 ? -1.190 0.269 20.899 1.00 57.69 90 SER A O 1
ATOM 721 N N . LYS A 1 91 ? -0.785 0.392 18.696 1.00 64.69 91 LYS A N 1
ATOM 722 C CA . LYS A 1 91 ? 0.138 1.523 18.722 1.00 64.69 91 LYS A CA 1
ATOM 723 C C . LYS A 1 91 ? -0.635 2.814 19.002 1.00 64.69 91 LYS A C 1
ATOM 725 O O . LYS A 1 91 ? -1.630 3.110 18.335 1.00 64.69 91 LYS A O 1
ATOM 730 N N . LEU A 1 92 ? -0.158 3.571 19.984 1.00 72.38 92 LEU A N 1
ATOM 731 C CA . LEU A 1 92 ? -0.663 4.900 20.308 1.00 72.38 92 LEU A CA 1
ATOM 732 C C . LEU A 1 92 ? -0.040 5.933 19.366 1.00 72.38 92 LEU A C 1
ATOM 734 O O . LEU A 1 92 ? 1.139 5.834 19.014 1.00 72.38 92 LEU A O 1
ATOM 738 N N . VAL A 1 93 ? -0.843 6.908 18.951 1.00 72.56 93 VAL A N 1
ATOM 739 C CA . VAL A 1 93 ? -0.415 8.022 18.104 1.00 72.56 93 VAL A CA 1
ATOM 740 C C . VAL A 1 93 ? -0.937 9.352 18.642 1.00 72.56 93 VAL A C 1
ATOM 742 O O . VAL A 1 93 ? -1.976 9.382 19.306 1.00 72.56 93 VAL A O 1
ATOM 745 N N . ASP A 1 94 ? -0.228 10.444 18.356 1.00 78.56 94 ASP A N 1
ATOM 746 C CA . ASP A 1 94 ? -0.664 11.806 18.696 1.00 78.56 94 ASP A CA 1
ATOM 747 C C . ASP A 1 94 ? -1.620 12.412 17.642 1.00 78.56 94 ASP A C 1
ATOM 749 O O . ASP A 1 94 ? -2.029 11.748 16.686 1.00 78.56 94 ASP A O 1
ATOM 753 N N . ALA A 1 95 ? -1.976 13.693 17.790 1.00 70.00 95 ALA A N 1
ATOM 754 C CA . ALA A 1 95 ? -2.861 14.409 16.862 1.00 70.00 95 ALA A CA 1
ATOM 755 C C . ALA A 1 95 ? -2.283 14.587 15.440 1.00 70.00 95 ALA A C 1
ATOM 757 O O . ALA A 1 95 ? -3.035 14.777 14.485 1.00 70.00 95 ALA A O 1
ATOM 758 N N . THR A 1 96 ? -0.957 14.513 15.287 1.00 70.38 96 THR A N 1
ATOM 759 C CA . THR A 1 96 ? -0.260 14.486 13.987 1.00 70.38 96 THR A CA 1
ATOM 760 C C . THR A 1 96 ? -0.099 13.065 13.446 1.00 70.38 96 THR A C 1
ATOM 762 O O . THR A 1 96 ? 0.323 12.867 12.307 1.00 70.38 96 THR A O 1
ATOM 765 N N . PHE A 1 97 ? -0.507 12.084 14.252 1.00 66.69 97 PHE A N 1
ATOM 766 C CA . PHE A 1 97 ? -0.354 10.654 14.080 1.00 66.69 97 PHE A CA 1
ATOM 767 C C . PHE A 1 97 ? 1.086 10.125 14.096 1.00 66.69 97 PHE A C 1
ATOM 769 O O . PHE A 1 97 ? 1.364 9.038 13.565 1.00 66.69 97 PHE A O 1
ATOM 776 N N . ALA A 1 98 ? 1.999 10.863 14.719 1.00 74.31 98 ALA A N 1
ATOM 777 C CA . ALA A 1 98 ? 3.305 10.324 15.053 1.00 74.31 98 ALA A CA 1
ATOM 778 C C . ALA A 1 98 ? 3.144 9.192 16.080 1.00 74.31 98 ALA A C 1
ATOM 780 O O . ALA A 1 98 ? 2.255 9.238 16.931 1.00 74.31 98 ALA A O 1
ATOM 781 N N . LEU A 1 99 ? 3.983 8.155 15.985 1.00 75.75 99 LEU A N 1
ATOM 782 C CA . LEU A 1 99 ? 4.043 7.102 17.002 1.00 75.75 99 LEU A CA 1
ATOM 783 C C . LEU A 1 99 ? 4.577 7.698 18.306 1.00 75.75 99 LEU A C 1
ATOM 785 O O . LEU A 1 99 ? 5.582 8.405 18.282 1.00 75.75 99 LEU A O 1
ATOM 789 N N . VAL A 1 100 ? 3.927 7.385 19.425 1.00 78.62 100 VAL A N 1
ATOM 790 C CA . VAL A 1 100 ? 4.316 7.897 20.746 1.00 78.62 100 VAL A CA 1
ATOM 791 C C . VAL A 1 100 ? 4.413 6.788 21.784 1.00 78.62 100 VAL A C 1
ATOM 793 O O . VAL A 1 100 ? 3.863 5.696 21.616 1.00 78.62 100 VAL A O 1
ATOM 796 N N . GLU A 1 101 ? 5.133 7.074 22.865 1.00 82.69 101 GLU A N 1
ATOM 797 C CA . GLU A 1 101 ? 5.334 6.126 23.955 1.00 82.69 101 GLU A CA 1
ATOM 798 C C . GLU A 1 101 ? 4.043 5.889 24.763 1.00 82.69 101 GLU A C 1
ATOM 800 O O . GLU A 1 101 ? 3.201 6.793 24.885 1.00 82.69 101 GLU A O 1
ATOM 805 N N . PRO A 1 102 ? 3.876 4.685 25.348 1.00 79.81 102 PRO A N 1
ATOM 806 C CA . PRO A 1 102 ? 2.778 4.383 26.261 1.00 79.81 102 PRO A CA 1
ATOM 807 C C . PRO A 1 102 ? 2.656 5.404 27.396 1.00 79.81 102 PRO A C 1
ATOM 809 O O . PRO A 1 102 ? 3.618 5.667 28.108 1.00 79.81 102 PRO A O 1
ATOM 812 N N . GLY A 1 103 ? 1.451 5.948 27.589 1.00 79.56 103 GLY A N 1
ATOM 813 C CA . GLY A 1 103 ? 1.175 6.941 28.635 1.00 79.56 103 GLY A CA 1
ATOM 814 C C . GLY A 1 103 ? 1.311 8.399 28.190 1.00 79.56 103 GLY A C 1
ATOM 815 O O . GLY A 1 103 ? 1.067 9.290 28.998 1.00 79.56 103 GLY A O 1
ATOM 816 N N . THR A 1 104 ? 1.632 8.651 26.916 1.00 86.94 104 THR A N 1
ATOM 817 C CA . THR A 1 104 ? 1.571 10.002 26.342 1.00 86.94 104 THR A CA 1
ATOM 818 C C . THR A 1 104 ? 0.139 10.543 26.437 1.00 86.94 104 THR A C 1
ATOM 820 O O . THR A 1 104 ? -0.801 9.946 25.904 1.00 86.94 104 THR A O 1
ATOM 823 N N . GLU A 1 105 ? -0.037 11.666 27.134 1.00 83.06 105 GLU A N 1
ATOM 824 C CA . GLU A 1 105 ? -1.346 12.284 27.350 1.00 83.06 105 GLU A CA 1
ATOM 825 C C . GLU A 1 105 ? -1.983 12.704 26.014 1.00 83.06 105 GLU A C 1
ATOM 827 O O . GLU A 1 105 ? -1.333 13.292 25.152 1.00 83.06 105 GLU A O 1
ATOM 832 N N . GLY A 1 106 ? -3.260 12.363 25.818 1.00 78.75 106 GLY A N 1
ATOM 833 C CA . GLY A 1 106 ? -3.987 12.653 24.576 1.00 78.75 106 GLY A CA 1
ATOM 834 C C . GLY A 1 106 ? -3.663 11.726 23.398 1.00 78.75 106 GLY A C 1
ATOM 835 O O . GLY A 1 106 ? -4.288 11.858 22.345 1.00 78.75 106 GLY A O 1
ATOM 836 N N . ALA A 1 107 ? -2.747 10.767 23.559 1.00 80.88 107 ALA A N 1
ATOM 837 C CA . ALA A 1 107 ? -2.501 9.755 22.544 1.00 80.88 107 ALA A CA 1
ATOM 838 C C . ALA A 1 107 ? -3.677 8.776 22.456 1.00 80.88 107 ALA A C 1
ATOM 840 O O . ALA A 1 107 ? -4.209 8.318 23.471 1.00 80.88 107 ALA A O 1
ATOM 841 N N . VAL A 1 108 ? -4.070 8.412 21.239 1.00 79.12 108 VAL A N 1
ATOM 842 C CA . VAL A 1 108 ? -5.147 7.442 21.010 1.00 79.12 108 VAL A CA 1
ATOM 843 C C . VAL A 1 108 ? -4.640 6.282 20.153 1.00 79.12 108 VAL A C 1
ATOM 845 O O . VAL A 1 108 ? -3.692 6.455 19.385 1.00 79.12 108 VAL A O 1
ATOM 848 N N . PRO A 1 109 ? -5.240 5.082 20.260 1.00 77.19 109 PRO A N 1
ATOM 849 C CA . PRO A 1 109 ? -4.936 3.981 19.356 1.00 77.19 109 PRO A CA 1
ATOM 850 C C . PRO A 1 109 ? -5.086 4.422 17.906 1.00 77.19 109 PRO A C 1
ATOM 852 O O . PRO A 1 109 ? -6.069 5.080 17.562 1.00 77.19 109 PRO A O 1
ATOM 855 N N . GLU A 1 110 ? -4.146 4.038 17.049 1.00 71.31 110 GLU A N 1
ATOM 856 C CA . GLU A 1 110 ? -4.108 4.512 15.666 1.00 71.31 110 GLU A CA 1
ATOM 857 C C . GLU A 1 110 ? -5.438 4.330 14.932 1.00 71.31 110 GLU A C 1
ATOM 859 O O . GLU A 1 110 ? -5.885 5.235 14.230 1.00 71.31 110 GLU A O 1
ATOM 864 N N . VAL A 1 111 ? -6.088 3.180 15.097 1.00 66.69 111 VAL A N 1
ATOM 865 C CA . VAL A 1 111 ? -7.382 2.938 14.457 1.00 66.69 111 VAL A CA 1
ATOM 866 C C . VAL A 1 111 ? -8.407 3.960 14.923 1.00 66.69 111 VAL A C 1
ATOM 868 O O . VAL A 1 111 ? -9.113 4.529 14.104 1.00 66.69 111 VAL A O 1
ATOM 871 N N . LEU A 1 112 ? -8.454 4.259 16.219 1.00 73.88 112 LEU A N 1
ATOM 872 C CA . LEU A 1 112 ? -9.362 5.270 16.750 1.00 73.88 112 LEU A CA 1
ATOM 873 C C . LEU A 1 112 ? -9.002 6.677 16.263 1.00 73.88 112 LEU A C 1
ATOM 875 O O . LEU A 1 112 ? -9.916 7.445 15.984 1.00 73.88 112 LEU A O 1
ATOM 879 N N . ALA A 1 113 ? -7.717 6.999 16.088 1.00 72.12 113 ALA A N 1
ATOM 880 C CA . ALA A 1 113 ? -7.292 8.260 15.476 1.00 72.12 113 ALA A CA 1
ATOM 881 C C . ALA A 1 113 ? -7.803 8.379 14.028 1.00 72.12 113 ALA A C 1
ATOM 883 O O . ALA A 1 113 ? -8.348 9.406 13.628 1.00 72.12 113 ALA A O 1
ATOM 884 N N . ILE A 1 114 ? -7.667 7.300 13.250 1.00 68.38 114 ILE A N 1
ATOM 885 C CA . ILE A 1 114 ? -8.122 7.224 11.858 1.00 68.38 114 ILE A CA 1
ATOM 886 C C . ILE A 1 114 ? -9.653 7.335 11.791 1.00 68.38 114 ILE A C 1
ATOM 888 O O . ILE A 1 114 ? -10.189 8.075 10.970 1.00 68.38 114 ILE A O 1
ATOM 892 N N . TRP A 1 115 ? -10.363 6.661 12.696 1.00 69.19 115 TRP A N 1
ATOM 893 C CA . TRP A 1 115 ? -11.813 6.790 12.847 1.00 69.19 115 TRP A CA 1
ATOM 894 C C . TRP A 1 115 ? -12.229 8.195 13.306 1.00 69.19 115 TRP A C 1
ATOM 896 O O . TRP A 1 115 ? -13.251 8.696 12.860 1.00 69.19 115 TRP A O 1
ATOM 906 N N . GLY A 1 116 ? -11.443 8.881 14.136 1.00 64.19 116 GLY A N 1
ATOM 907 C CA . GLY A 1 116 ? -11.698 10.273 14.523 1.00 64.19 116 GLY A CA 1
ATOM 908 C C . GLY A 1 116 ? -11.734 11.234 13.329 1.00 64.19 116 GLY A C 1
ATOM 909 O O . GLY A 1 116 ? -12.407 12.260 13.382 1.00 64.19 116 GLY A O 1
ATOM 910 N N . MET A 1 117 ? -11.088 10.866 12.217 1.00 59.41 117 MET A N 1
ATOM 911 C CA . MET A 1 117 ? -11.142 11.601 10.952 1.00 59.41 117 MET A CA 1
ATOM 912 C C . MET A 1 117 ? -12.365 11.276 10.080 1.00 59.41 117 MET A C 1
ATOM 914 O O . MET A 1 117 ? -12.453 11.825 8.986 1.00 59.41 117 MET A O 1
ATOM 918 N N . LEU A 1 118 ? -13.315 10.432 10.511 1.00 53.62 118 LEU A N 1
ATOM 919 C CA . LEU A 1 118 ? -14.493 9.983 9.731 1.00 53.62 118 LEU A CA 1
ATOM 920 C C . LEU A 1 118 ? -15.465 11.075 9.251 1.00 53.62 118 LEU A C 1
ATOM 922 O O . LEU A 1 118 ? -16.500 10.761 8.670 1.00 53.62 118 LEU A O 1
ATOM 926 N N . GLY A 1 119 ? -15.119 12.352 9.392 1.00 52.34 119 GLY A N 1
ATOM 927 C CA . GLY A 1 119 ? -15.617 13.370 8.466 1.00 52.34 119 GLY A CA 1
ATOM 928 C C . GLY A 1 119 ? -15.132 13.176 7.015 1.00 52.34 119 GLY A C 1
ATOM 929 O O . GLY A 1 119 ? -15.662 13.822 6.117 1.00 52.34 119 GLY A O 1
ATOM 930 N N . ALA A 1 120 ? -14.141 12.309 6.767 1.00 56.91 120 ALA A N 1
ATOM 931 C CA . ALA A 1 120 ? -13.554 12.051 5.454 1.00 56.91 120 ALA A CA 1
ATOM 932 C C . ALA A 1 120 ? -14.152 10.813 4.742 1.00 56.91 120 ALA A C 1
ATOM 934 O O . ALA A 1 120 ? -14.552 9.848 5.401 1.00 56.91 120 ALA A O 1
ATOM 935 N N . PRO A 1 121 ? -14.164 10.782 3.393 1.00 71.69 121 PRO A N 1
ATOM 936 C CA . PRO A 1 121 ? -14.575 9.610 2.619 1.00 71.69 121 PRO A CA 1
ATOM 937 C C . PRO A 1 121 ? -13.747 8.357 2.946 1.00 71.69 121 PRO A C 1
ATOM 939 O O . PRO A 1 121 ? -12.527 8.421 3.101 1.00 71.69 121 PRO A O 1
ATOM 942 N N . ILE A 1 122 ? -14.396 7.189 2.964 1.00 71.19 122 ILE A N 1
ATOM 943 C CA . ILE A 1 122 ? -13.779 5.898 3.323 1.00 71.19 122 ILE A CA 1
ATOM 944 C C . ILE A 1 122 ? -12.569 5.516 2.450 1.00 71.19 122 ILE A C 1
ATOM 946 O O . ILE A 1 122 ? -11.636 4.876 2.925 1.00 71.19 122 ILE A O 1
ATOM 950 N N . GLU A 1 123 ? -12.533 5.966 1.193 1.00 69.62 123 GLU A N 1
ATOM 951 C CA . GLU A 1 123 ? -11.379 5.780 0.307 1.00 69.62 123 GLU A CA 1
ATOM 952 C C . GLU A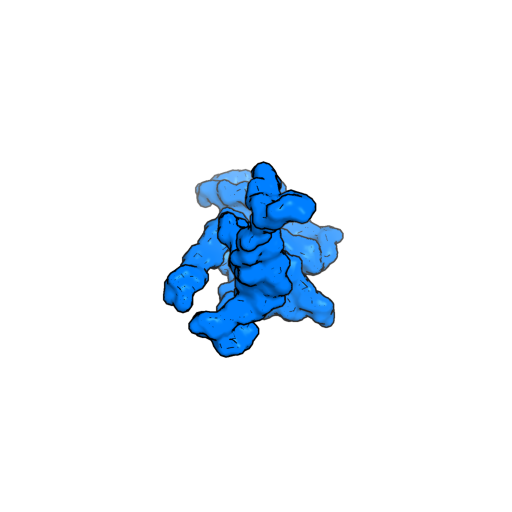 1 123 ? -10.130 6.501 0.832 1.00 69.62 123 GLU A C 1
ATOM 954 O O . GLU A 1 123 ? -9.039 5.933 0.843 1.00 69.62 123 GLU A O 1
ATOM 959 N N . GLN A 1 124 ? -10.280 7.740 1.303 1.00 72.81 124 GLN A N 1
ATOM 960 C CA . GLN A 1 124 ? -9.172 8.522 1.851 1.00 72.81 124 GLN A CA 1
ATOM 961 C C . GLN A 1 124 ? -8.635 7.879 3.133 1.00 72.81 124 GLN A C 1
ATOM 963 O O . GLN A 1 124 ? -7.427 7.854 3.369 1.00 72.81 124 GLN A O 1
ATOM 968 N N . LEU A 1 125 ? -9.538 7.295 3.918 1.00 72.75 125 LEU A N 1
ATOM 969 C CA . LEU A 1 125 ? -9.214 6.564 5.130 1.00 72.75 125 LEU A CA 1
ATOM 970 C C . LEU A 1 125 ? -8.405 5.287 4.838 1.00 72.75 125 LEU A C 1
ATOM 972 O O . LEU A 1 125 ? -7.380 5.044 5.475 1.00 72.75 125 LEU A O 1
ATOM 976 N N . LEU A 1 126 ? -8.808 4.514 3.826 1.00 75.06 126 LEU A N 1
ATOM 977 C CA . LEU A 1 126 ? -8.060 3.342 3.362 1.00 75.06 126 LEU A CA 1
ATOM 978 C C . LEU A 1 126 ? -6.699 3.737 2.781 1.00 75.06 126 LEU A C 1
ATOM 980 O O . LEU A 1 126 ? -5.699 3.087 3.076 1.00 75.06 126 LEU A O 1
ATOM 984 N N . ARG A 1 127 ? -6.626 4.845 2.030 1.00 77.75 127 ARG A N 1
ATOM 985 C CA . ARG A 1 127 ? -5.353 5.348 1.498 1.00 77.75 127 ARG A CA 1
ATOM 986 C C . ARG A 1 127 ? -4.373 5.745 2.598 1.00 77.75 127 ARG A C 1
ATOM 988 O O . ARG A 1 127 ? -3.188 5.438 2.498 1.00 77.75 127 ARG A O 1
ATOM 995 N N . LEU A 1 128 ? -4.863 6.395 3.652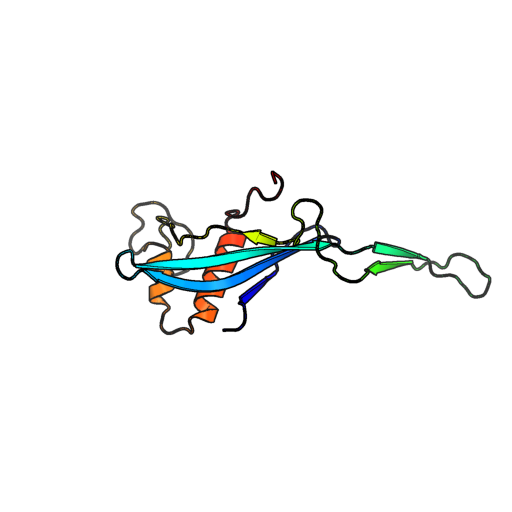 1.00 75.50 128 LEU A N 1
ATOM 996 C CA . LEU A 1 128 ? -4.052 6.796 4.799 1.00 75.50 128 LEU A CA 1
ATOM 997 C C . LEU A 1 128 ? -3.561 5.583 5.600 1.00 75.50 128 LEU A C 1
ATOM 999 O O . LEU A 1 128 ? -2.387 5.534 5.965 1.00 75.50 128 LEU A O 1
ATOM 1003 N N . LEU A 1 129 ? -4.424 4.583 5.810 1.00 73.81 129 LEU A N 1
ATOM 1004 C CA . LEU A 1 129 ? -4.040 3.308 6.421 1.00 73.81 129 LEU A CA 1
ATOM 1005 C C . LEU A 1 129 ? -2.915 2.638 5.616 1.00 73.81 129 LEU A C 1
ATOM 1007 O O . LEU A 1 129 ? -1.849 2.352 6.157 1.00 73.81 129 LEU A O 1
ATOM 1011 N N . MET A 1 130 ? -3.125 2.457 4.311 1.00 75.62 130 MET A N 1
ATOM 1012 C CA . MET A 1 130 ? -2.162 1.836 3.399 1.00 75.62 130 MET A CA 1
ATOM 1013 C C . MET A 1 130 ? -0.828 2.596 3.339 1.00 75.62 130 MET A C 1
ATOM 1015 O O . MET A 1 130 ? 0.233 1.985 3.451 1.00 75.62 130 MET A O 1
ATOM 1019 N N . GLY A 1 131 ? -0.858 3.926 3.209 1.00 72.56 131 GLY A N 1
ATOM 1020 C CA . GLY A 1 131 ? 0.349 4.757 3.157 1.00 72.56 131 GLY A CA 1
ATOM 1021 C C . GLY A 1 131 ? 1.196 4.662 4.427 1.00 72.56 131 GLY A C 1
ATOM 1022 O O . GLY A 1 131 ? 2.423 4.627 4.363 1.00 72.56 131 GLY A O 1
ATOM 1023 N N . ARG A 1 132 ? 0.560 4.536 5.594 1.00 69.69 132 ARG A N 1
ATOM 1024 C CA . ARG A 1 132 ? 1.286 4.355 6.858 1.00 69.69 132 ARG A CA 1
ATOM 1025 C C . ARG A 1 132 ? 1.852 2.969 7.053 1.00 69.69 132 ARG A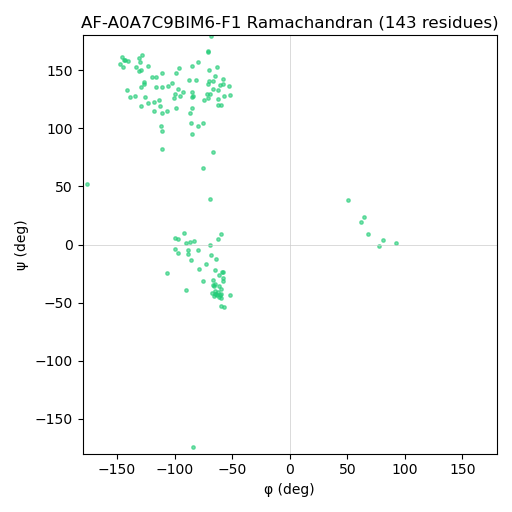 C 1
ATOM 1027 O O . ARG A 1 132 ? 2.898 2.836 7.679 1.00 69.69 132 ARG A O 1
ATOM 1034 N N . MET A 1 133 ? 1.192 1.944 6.528 1.00 66.44 133 MET A N 1
ATOM 1035 C CA . MET A 1 133 ? 1.763 0.600 6.524 1.00 66.44 133 MET A CA 1
ATOM 1036 C C . MET A 1 133 ? 3.081 0.560 5.755 1.00 66.44 133 MET A C 1
ATOM 1038 O O . MET A 1 133 ? 4.045 -0.024 6.246 1.00 66.44 133 MET A O 1
ATOM 1042 N N . ILE A 1 134 ? 3.125 1.242 4.607 1.00 69.12 134 ILE A N 1
ATOM 1043 C CA . ILE A 1 134 ? 4.337 1.417 3.802 1.00 69.12 134 ILE A CA 1
ATOM 1044 C C . ILE A 1 134 ? 5.420 2.139 4.615 1.00 69.12 134 ILE A C 1
ATOM 1046 O O . ILE A 1 134 ? 6.523 1.624 4.756 1.00 69.12 134 ILE A O 1
ATOM 1050 N N . GLN A 1 135 ? 5.101 3.297 5.206 1.00 66.56 135 GLN A N 1
ATOM 1051 C CA . GLN A 1 135 ? 6.070 4.102 5.970 1.00 66.56 135 GLN A CA 1
ATOM 1052 C C . GLN A 1 135 ? 6.649 3.392 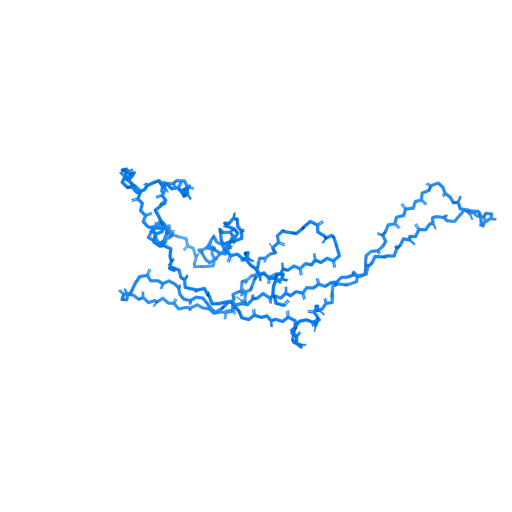7.198 1.00 66.56 135 GLN A C 1
ATOM 1054 O O . GLN A 1 135 ? 7.735 3.736 7.652 1.00 66.56 135 GLN A O 1
ATOM 1059 N N . 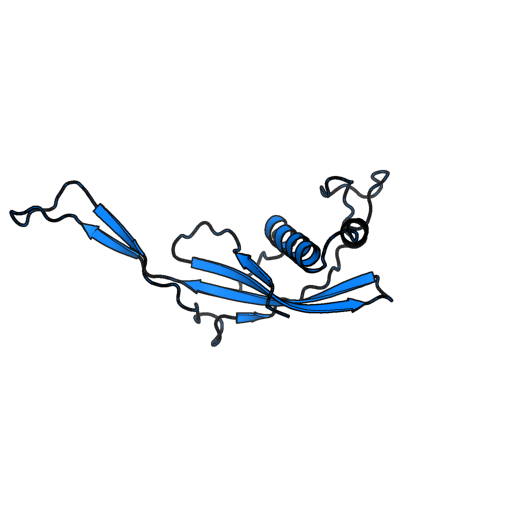ARG A 1 136 ? 5.918 2.436 7.772 1.00 62.16 136 ARG A N 1
ATOM 1060 C CA . ARG A 1 136 ? 6.308 1.755 9.012 1.00 62.16 136 ARG A CA 1
ATOM 1061 C C . ARG A 1 136 ? 7.143 0.502 8.807 1.00 62.16 136 ARG A C 1
ATOM 1063 O O . ARG A 1 136 ? 7.406 -0.172 9.796 1.00 62.16 136 ARG A O 1
ATOM 1070 N N . GLY A 1 137 ? 7.469 0.146 7.566 1.00 55.75 137 GLY A N 1
ATOM 1071 C CA . GLY A 1 137 ? 8.138 -1.124 7.301 1.00 55.75 137 GLY A CA 1
ATOM 1072 C C . GLY A 1 137 ? 7.285 -2.327 7.716 1.00 55.75 137 GLY A C 1
ATOM 1073 O O . GLY A 1 137 ? 7.789 -3.426 7.837 1.00 55.75 137 GLY A O 1
ATOM 1074 N N . ASN A 1 138 ? 5.963 -2.189 7.890 1.00 53.97 138 ASN A N 1
ATOM 1075 C CA . ASN A 1 138 ? 5.093 -3.348 8.160 1.00 53.97 138 ASN A CA 1
ATOM 1076 C C . ASN A 1 138 ? 4.955 -4.275 6.925 1.00 53.97 138 ASN A C 1
ATOM 1078 O O . ASN A 1 138 ? 4.233 -5.267 6.976 1.00 53.97 138 ASN A O 1
ATOM 1082 N N . LEU A 1 139 ? 5.607 -3.918 5.813 1.00 53.69 139 LEU A N 1
ATOM 1083 C CA . LEU A 1 139 ? 5.825 -4.742 4.624 1.00 53.69 139 LEU A CA 1
ATOM 1084 C C . LEU A 1 139 ? 7.239 -5.357 4.599 1.00 53.69 139 LEU A C 1
ATOM 1086 O O . LEU A 1 139 ? 7.612 -5.968 3.598 1.00 53.69 139 LEU A O 1
ATOM 1090 N N . GLU A 1 140 ? 8.034 -5.188 5.662 1.00 41.53 140 GLU A N 1
ATOM 1091 C CA . GLU A 1 140 ? 9.299 -5.893 5.875 1.00 41.53 140 GLU A CA 1
ATOM 1092 C C . GLU A 1 140 ? 8.990 -7.377 6.090 1.00 41.53 140 GLU A C 1
ATOM 1094 O O . GLU A 1 140 ? 8.824 -7.831 7.214 1.00 41.53 140 GLU A O 1
ATOM 1099 N N . ASP A 1 141 ? 8.749 -8.095 4.990 1.00 43.91 141 ASP A N 1
ATOM 1100 C CA . ASP A 1 141 ? 9.605 -9.199 4.551 1.00 43.91 141 ASP A CA 1
ATOM 1101 C C . ASP A 1 141 ? 9.146 -9.793 3.204 1.00 43.91 141 ASP A C 1
ATOM 1103 O O . ASP A 1 141 ? 8.919 -10.989 3.041 1.00 43.91 141 ASP A O 1
ATOM 1107 N N . LEU A 1 142 ? 8.969 -8.953 2.185 1.00 40.44 142 LEU A N 1
ATOM 1108 C CA . LEU A 1 142 ? 8.595 -9.424 0.840 1.00 40.44 142 LEU A CA 1
ATOM 1109 C C . LEU A 1 142 ? 9.785 -9.965 0.040 1.00 40.44 142 LEU A C 1
ATOM 1111 O O . LEU A 1 142 ? 9.622 -10.444 -1.081 1.00 40.44 142 LEU A O 1
ATOM 1115 N N . SER A 1 143 ? 10.986 -9.845 0.603 1.00 34.69 143 SER A N 1
ATOM 111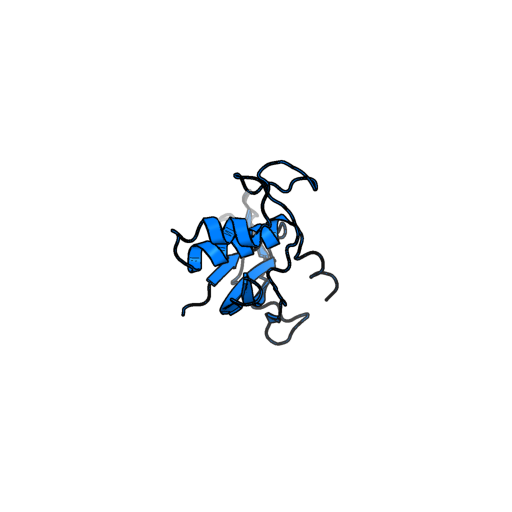6 C CA . SER A 1 143 ? 12.227 -10.446 0.116 1.00 34.69 143 SER A CA 1
ATOM 1117 C C . SER A 1 143 ? 12.448 -11.877 0.608 1.00 34.69 143 SER A C 1
ATOM 1119 O O . SER A 1 143 ? 13.333 -12.540 0.073 1.00 34.69 143 SER A O 1
ATOM 1121 N N . GLN A 1 144 ? 11.689 -12.343 1.609 1.00 35.16 144 GLN A N 1
ATOM 1122 C CA . GLN A 1 144 ? 11.738 -13.724 2.112 1.00 35.16 144 GLN A CA 1
ATOM 1123 C C . GLN A 1 144 ? 10.651 -14.645 1.529 1.00 35.16 144 GLN A C 1
ATOM 1125 O O . GLN A 1 144 ? 10.576 -15.810 1.920 1.00 35.16 144 GLN A O 1
ATOM 1130 N N . LEU A 1 145 ? 9.843 -14.153 0.580 1.00 37.44 145 LEU A N 1
ATOM 1131 C CA . LEU A 1 145 ? 8.988 -14.978 -0.286 1.00 37.44 145 LEU A CA 1
ATOM 1132 C C . LEU A 1 145 ? 9.739 -15.421 -1.547 1.00 37.44 145 LEU A C 1
ATOM 1134 O O . LEU A 1 145 ? 10.453 -14.578 -2.136 1.00 37.44 145 LEU A O 1
#

Secondary structure (DSSP, 8-state):
-PPEEEEEP-S-TTEEEEEEEEEEEEETTTTEEEEEEEEEEEE--EEEEEEE-TTSSEEEEEEEEE---EE--SS-TTSEEEEEEE-----EE-TT--B--TT-TT-EEHHHHHHHTTTS-HHHHHHHHHHHHHHTTTTTTTT--

pLDDT: mean 75.42, std 13.19, range [34.69, 94.19]

Organism: NCBI:txid2654236

Nearest PDB structures (foldseek):
  9fia-assembly1_Bg  TM=3.408E-01  e=1.107E+00  Toxoplasma gondii
  7lhd-assembly1_IJ  TM=2.843E-01  e=3.924E+00  Qubevirus durum
  6raz-assembly1_4  TM=2.477E-01  e=2.527E+00  Drosophila melanogaster
  2fg9-assembly1_A  TM=3.087E-01  e=5.768E+00  Bacteroides thetaiotaomicron VPI-5482